Protein AF-A0AAV3YX71-F1 (afdb_monomer_lite)

Radius of gyration: 17.58 Å; chains: 1; bounding box: 36×35×53 Å

Organism: NCBI:txid259542

Sequence (106 aa):
MDQLAVEVIEKELETEQIEENMKQQERQEMGGDAPEEERFILPEVEEDDMETGTLMKVQFDSYLASLPNCVNRDMIDKAAIEFCMNFNTKSNRKKLAKSLFSVHRT

Secondary structure (DSSP, 8-state):
--HHHHHHHHHHHHHHHHHHHHHHHHHHHS-------------------HHHHHHHHHHHHHHHHHGGG--SHHHHHHHHHHIIIII--HHHHHHHHHHHHTSPP-

Foldseek 3Di:
DCPVVVVVVVVVVVVVVVVVVVVVVVVVVPDDDDDDDDDPPPPPPPPPDPVVVVVLVVVLVVLLVCVVVQPDDVSVVVSVVCCSNRPPDPVSVVVSVVSVVPDDDD

Structure (mmCIF, N/CA/C/O backbone):
data_AF-A0AAV3YX71-F1
#
_entry.id   AF-A0AAV3YX71-F1
#
loop_
_atom_site.group_PDB
_atom_site.id
_atom_site.type_symbol
_atom_site.label_atom_id
_atom_site.label_alt_id
_atom_site.label_comp_id
_atom_site.label_asym_id
_atom_site.label_entity_id
_atom_site.label_seq_id
_atom_site.pdbx_PDB_ins_code
_atom_site.Cartn_x
_atom_site.Cartn_y
_atom_site.Cartn_z
_atom_site.occupancy
_atom_site.B_iso_or_equiv
_atom_site.auth_seq_id
_atom_site.auth_comp_id
_atom_site.auth_asym_id
_atom_site.auth_atom_id
_atom_site.pdbx_PDB_model_num
ATOM 1 N N . MET A 1 1 ? -19.941 -17.698 -10.705 1.00 48.12 1 MET A N 1
ATOM 2 C CA . MET A 1 1 ? -19.605 -18.583 -9.572 1.00 48.12 1 MET A CA 1
ATOM 3 C C . MET A 1 1 ? -18.766 -17.870 -8.498 1.00 48.12 1 MET A C 1
ATOM 5 O O . MET A 1 1 ? -18.310 -18.549 -7.596 1.00 48.12 1 MET A O 1
ATOM 9 N N . ASP A 1 2 ? -18.641 -16.529 -8.509 1.00 57.25 2 ASP A N 1
ATOM 10 C CA . ASP A 1 2 ? -17.729 -15.796 -7.599 1.00 57.25 2 ASP A CA 1
ATOM 11 C C . ASP A 1 2 ? -18.391 -15.024 -6.442 1.00 57.25 2 ASP A C 1
ATOM 13 O O . ASP A 1 2 ? -17.687 -14.508 -5.584 1.00 57.25 2 ASP A O 1
ATOM 17 N N . GLN A 1 3 ? -19.724 -14.941 -6.361 1.00 51.97 3 GLN A N 1
ATOM 18 C CA . GLN A 1 3 ? -20.382 -14.222 -5.252 1.00 51.97 3 GLN A CA 1
ATOM 19 C C . GLN A 1 3 ? -20.264 -14.957 -3.910 1.00 51.97 3 GLN A C 1
ATOM 21 O O . GLN A 1 3 ? -20.041 -14.318 -2.888 1.00 51.97 3 GLN A O 1
ATOM 26 N N . LEU A 1 4 ? -20.301 -16.296 -3.919 1.00 51.81 4 LEU A N 1
ATOM 27 C CA . LEU A 1 4 ? -20.137 -17.083 -2.692 1.00 51.81 4 LEU A CA 1
ATOM 28 C C . LEU A 1 4 ? -18.733 -16.952 -2.085 1.00 51.81 4 LEU A C 1
ATOM 30 O O . LEU A 1 4 ? -18.595 -17.039 -0.873 1.00 51.81 4 LEU A O 1
ATOM 34 N N . ALA A 1 5 ? -17.694 -16.741 -2.898 1.00 61.59 5 ALA A N 1
ATOM 35 C CA . ALA A 1 5 ? -16.333 -16.602 -2.386 1.00 61.59 5 ALA A CA 1
ATOM 36 C C . ALA A 1 5 ? -16.141 -15.270 -1.642 1.00 61.59 5 ALA A C 1
ATOM 38 O O . ALA A 1 5 ? -15.444 -15.226 -0.634 1.00 61.59 5 ALA A O 1
ATOM 39 N N . VAL A 1 6 ? -16.793 -14.200 -2.106 1.00 59.78 6 VAL A N 1
ATOM 40 C CA . VAL A 1 6 ? -16.714 -12.873 -1.477 1.00 59.78 6 VAL A CA 1
ATOM 41 C C . VAL A 1 6 ? -17.467 -12.851 -0.147 1.00 59.78 6 VAL A C 1
ATOM 43 O O . VAL A 1 6 ? -16.915 -12.385 0.843 1.00 59.78 6 VAL A O 1
ATOM 46 N N . GLU A 1 7 ? -18.670 -13.427 -0.091 1.00 64.69 7 GLU A N 1
ATOM 47 C CA . GLU A 1 7 ? -19.464 -13.487 1.146 1.00 64.69 7 GLU A CA 1
ATOM 48 C C . GLU A 1 7 ? -18.810 -14.360 2.228 1.00 64.69 7 GLU A C 1
ATOM 50 O O . GLU A 1 7 ? -18.874 -14.030 3.411 1.00 64.69 7 GLU A O 1
ATOM 55 N N . VAL A 1 8 ? -18.146 -15.457 1.843 1.00 66.50 8 VAL A N 1
ATOM 56 C CA . VAL A 1 8 ? -17.390 -16.299 2.787 1.00 66.50 8 VAL A CA 1
ATOM 57 C C . VAL A 1 8 ? -16.211 -15.524 3.371 1.00 66.50 8 VAL A C 1
ATOM 59 O O . VAL A 1 8 ? -16.042 -15.518 4.586 1.00 66.50 8 VAL A O 1
ATOM 62 N N . ILE A 1 9 ? -15.460 -14.801 2.535 1.00 63.94 9 ILE A N 1
ATOM 63 C CA . ILE A 1 9 ? -14.322 -13.988 2.984 1.00 63.94 9 ILE A CA 1
ATOM 64 C C . ILE A 1 9 ? -14.783 -12.844 3.891 1.00 63.94 9 ILE A C 1
ATOM 66 O O . ILE A 1 9 ? -14.126 -12.559 4.887 1.00 63.94 9 ILE A O 1
ATOM 70 N N . GLU A 1 10 ? -15.899 -12.182 3.576 1.00 67.12 10 GLU A N 1
ATOM 71 C CA . GLU A 1 10 ? -16.455 -11.116 4.419 1.00 67.12 10 GLU A CA 1
ATOM 72 C C . GLU A 1 10 ? -16.860 -11.641 5.796 1.00 67.12 10 GLU A C 1
ATOM 74 O O . GLU A 1 10 ? -16.542 -11.018 6.811 1.00 67.12 10 GLU A O 1
ATOM 79 N N . LYS A 1 11 ? -17.489 -12.817 5.834 1.00 69.31 11 LYS A N 1
ATOM 80 C CA . LYS A 1 11 ? -17.943 -13.445 7.073 1.00 69.31 11 LYS A CA 1
ATOM 81 C C . LYS A 1 11 ? -16.784 -13.964 7.926 1.00 69.31 11 LYS A C 1
ATOM 83 O O . LYS A 1 11 ? -16.813 -13.789 9.140 1.00 69.31 11 LYS A O 1
ATOM 88 N N . GLU A 1 12 ? -15.750 -14.532 7.304 1.00 68.69 12 GLU A N 1
ATOM 89 C CA . GLU A 1 12 ? -14.502 -14.913 7.981 1.00 68.69 12 GLU A CA 1
ATOM 90 C C . GLU A 1 12 ? -13.795 -13.679 8.567 1.00 68.69 12 GLU A C 1
ATOM 92 O O . GLU A 1 12 ? -13.413 -13.679 9.740 1.00 68.69 12 GLU A O 1
ATOM 97 N N . LEU A 1 13 ? -13.728 -12.579 7.806 1.00 58.75 13 LEU A N 1
ATOM 98 C CA . LEU A 1 13 ? -13.167 -11.308 8.276 1.00 58.75 13 LEU A CA 1
ATOM 99 C C . LEU A 1 13 ? -13.913 -10.742 9.487 1.00 58.75 13 LEU A C 1
ATOM 101 O O . LEU A 1 13 ? -13.301 -10.102 10.343 1.00 58.75 13 LEU A O 1
ATOM 105 N N . GLU A 1 14 ? -15.234 -10.907 9.519 1.00 72.50 14 GLU A N 1
ATOM 106 C CA . GLU A 1 14 ? -16.087 -10.417 10.598 1.00 72.50 14 GLU A CA 1
ATOM 107 C C . GLU A 1 14 ? -15.902 -11.259 11.866 1.00 72.50 14 GLU A C 1
ATOM 109 O O . GLU A 1 14 ? -15.749 -10.703 12.955 1.00 72.50 14 GLU A O 1
ATOM 114 N N . THR A 1 15 ? -15.788 -12.585 11.732 1.00 66.12 15 THR A N 1
ATOM 115 C CA . THR A 1 15 ? -15.477 -13.474 12.861 1.00 66.12 15 THR A CA 1
ATOM 116 C C . THR A 1 15 ? -14.082 -13.228 13.437 1.00 66.12 15 THR A C 1
ATOM 118 O O . THR A 1 15 ? -13.944 -13.084 14.652 1.00 66.12 15 THR A O 1
ATOM 121 N N . GLU A 1 16 ? -13.063 -13.056 12.589 1.00 63.44 16 GLU A N 1
ATOM 122 C CA . GLU A 1 16 ? -11.702 -12.728 13.036 1.00 63.44 16 GLU A CA 1
ATOM 123 C C . GLU A 1 16 ? -11.634 -11.350 13.713 1.00 63.44 16 GLU A C 1
ATOM 125 O O . GLU A 1 16 ? -10.857 -11.129 14.643 1.00 63.44 16 GLU A O 1
ATOM 130 N N . GLN A 1 17 ? -12.463 -10.398 13.270 1.00 61.75 17 GLN A N 1
ATOM 131 C CA . GLN A 1 17 ? -12.542 -9.065 13.866 1.00 61.75 17 GLN A CA 1
ATOM 132 C C . GLN A 1 17 ? -13.126 -9.093 15.283 1.00 61.75 17 GLN A C 1
ATOM 134 O O . GLN A 1 17 ? -12.676 -8.317 16.130 1.00 61.75 17 GLN A O 1
ATOM 139 N N . ILE A 1 18 ? -14.100 -9.967 15.539 1.00 68.06 18 ILE A N 1
ATOM 140 C CA . ILE A 1 18 ? -14.710 -10.143 16.861 1.00 68.06 18 ILE A CA 1
ATOM 141 C C . ILE A 1 18 ? -13.711 -10.810 17.817 1.00 68.06 18 ILE A C 1
ATOM 143 O O . ILE A 1 18 ? -13.522 -10.323 18.933 1.00 68.06 18 ILE A O 1
ATOM 147 N N . GLU A 1 19 ? -13.013 -11.857 17.370 1.00 70.44 19 GLU A N 1
ATOM 148 C CA . GLU A 1 19 ? -12.000 -12.546 18.182 1.00 70.44 19 GLU A CA 1
ATOM 149 C C . GLU A 1 19 ? -10.808 -11.641 18.530 1.00 70.44 19 GLU A C 1
ATOM 151 O O . GLU A 1 19 ? -10.340 -11.639 19.671 1.00 70.44 19 GLU A O 1
ATOM 156 N N . GLU A 1 20 ? -10.328 -10.819 17.589 1.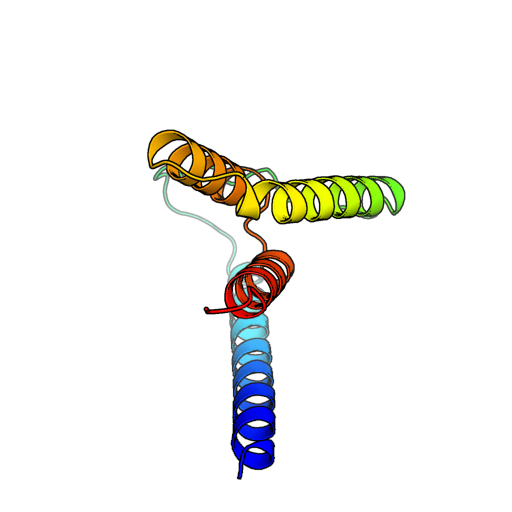00 63.78 20 GLU A N 1
ATOM 157 C CA . GLU A 1 20 ? -9.232 -9.883 17.870 1.00 63.78 20 GLU A CA 1
ATOM 158 C C . GLU A 1 20 ? -9.618 -8.800 18.878 1.00 63.78 20 GLU A C 1
ATOM 160 O O . GLU A 1 20 ? -8.793 -8.455 19.728 1.00 63.78 20 GLU A O 1
ATOM 165 N N . ASN A 1 21 ? -10.845 -8.278 18.803 1.00 67.25 21 ASN A N 1
ATOM 166 C CA . ASN A 1 21 ? -11.327 -7.262 19.739 1.00 67.25 21 ASN A CA 1
ATOM 167 C C . ASN A 1 21 ? -11.432 -7.836 21.158 1.00 67.25 21 ASN A C 1
ATOM 169 O O . ASN A 1 21 ? -10.996 -7.195 22.111 1.00 67.25 21 ASN A O 1
ATOM 173 N N . MET A 1 22 ? -11.916 -9.075 21.288 1.00 62.72 22 MET A N 1
ATOM 174 C CA . MET A 1 22 ? -11.991 -9.775 22.572 1.00 62.72 22 MET A CA 1
ATOM 175 C C . MET A 1 22 ? -10.589 -9.998 23.164 1.00 62.72 22 MET A C 1
ATOM 177 O O . MET A 1 22 ? -10.342 -9.701 24.329 1.00 62.72 22 MET A O 1
ATOM 181 N N . LYS A 1 23 ? -9.617 -10.387 22.329 1.00 68.19 23 LYS A N 1
ATOM 182 C CA . LYS A 1 23 ? -8.222 -10.606 22.744 1.00 68.19 23 LYS A CA 1
ATOM 183 C C . LYS A 1 23 ? -7.464 -9.310 23.066 1.00 68.19 23 LYS A C 1
ATOM 185 O O . LYS A 1 23 ? -6.469 -9.341 23.791 1.00 68.19 23 LYS A O 1
ATOM 190 N N . GLN A 1 24 ? -7.852 -8.185 22.464 1.00 62.66 24 GLN A N 1
ATOM 191 C CA . GLN A 1 24 ? -7.322 -6.856 22.791 1.00 62.66 24 GLN A CA 1
ATOM 192 C C . GLN A 1 24 ? -7.874 -6.361 24.127 1.00 62.66 24 GLN A C 1
ATOM 194 O O . GLN A 1 24 ? -7.098 -5.877 24.947 1.00 62.66 24 GLN A O 1
ATOM 199 N N . GLN A 1 25 ? -9.168 -6.570 24.368 1.00 59.69 25 GLN A N 1
ATOM 200 C CA . GLN A 1 25 ? -9.814 -6.239 25.633 1.00 59.69 25 GLN A CA 1
ATOM 201 C C . GLN A 1 25 ? -9.215 -7.047 26.797 1.00 59.69 25 GLN A C 1
ATOM 203 O O . GLN A 1 25 ? -8.846 -6.472 27.816 1.00 59.69 25 GLN A O 1
ATOM 208 N N . GLU A 1 26 ? -8.963 -8.345 26.601 1.00 54.25 26 GLU A N 1
ATOM 209 C CA . GLU A 1 26 ? -8.277 -9.190 27.594 1.00 54.25 26 GLU A CA 1
ATOM 210 C C . GLU A 1 26 ? -6.827 -8.749 27.875 1.00 54.25 26 GLU A C 1
ATOM 212 O O . GLU A 1 26 ? -6.354 -8.853 29.008 1.00 54.25 26 GLU A O 1
ATOM 217 N N . ARG A 1 27 ? -6.105 -8.224 26.870 1.00 56.91 27 ARG A N 1
ATOM 218 C CA . ARG A 1 27 ? -4.747 -7.674 27.063 1.00 56.91 27 ARG A CA 1
ATOM 219 C C . ARG A 1 27 ? -4.736 -6.328 27.781 1.00 56.91 27 ARG A C 1
ATOM 221 O O . ARG A 1 27 ? -3.741 -6.021 28.425 1.00 56.91 27 ARG A O 1
ATOM 228 N N . GLN A 1 28 ? -5.797 -5.533 27.661 1.00 51.94 28 GLN A N 1
ATOM 229 C CA . GLN A 1 28 ? -5.936 -4.276 28.401 1.00 51.94 28 GLN A CA 1
ATOM 230 C C . GLN A 1 28 ? -6.356 -4.504 29.858 1.00 51.94 28 GLN A C 1
ATOM 232 O O . GLN A 1 28 ? -5.955 -3.734 30.727 1.00 51.94 28 GLN A O 1
ATOM 237 N N . GLU A 1 29 ? -7.109 -5.568 30.151 1.00 51.53 29 GLU A N 1
ATOM 238 C CA . GLU A 1 29 ? -7.527 -5.899 31.522 1.00 51.53 29 GLU A CA 1
ATOM 239 C C . GLU A 1 29 ? -6.424 -6.590 32.349 1.00 51.53 29 GLU A C 1
ATOM 241 O O . GLU A 1 29 ? -6.397 -6.468 33.575 1.00 51.53 29 GLU A O 1
ATOM 246 N N . MET A 1 30 ? -5.468 -7.265 31.702 1.00 40.56 30 MET A N 1
ATOM 247 C CA . MET A 1 30 ? -4.317 -7.906 32.351 1.00 40.56 30 MET A CA 1
ATOM 248 C C . MET A 1 30 ? -3.099 -6.970 32.336 1.00 40.56 30 MET A C 1
ATOM 250 O O . MET A 1 30 ? -2.239 -7.064 31.463 1.00 40.56 30 MET A O 1
ATOM 254 N N . GLY A 1 31 ? -3.057 -6.047 33.303 1.00 44.12 31 GLY A N 1
ATOM 255 C CA . GLY A 1 31 ? -2.002 -5.042 33.485 1.00 44.12 31 GLY A CA 1
ATOM 256 C C . GLY A 1 31 ? -0.578 -5.575 33.274 1.00 44.12 31 GLY A C 1
ATOM 257 O O . GLY A 1 31 ? -0.200 -6.616 33.811 1.00 44.12 31 GLY A O 1
ATOM 258 N N . GLY A 1 32 ? 0.179 -4.842 32.455 1.00 48.16 32 GLY A N 1
ATOM 259 C CA . GLY A 1 32 ? 1.420 -5.291 31.838 1.00 48.16 32 GLY A CA 1
ATOM 260 C C . GLY A 1 32 ? 2.580 -5.583 32.784 1.00 48.16 32 GLY A C 1
ATOM 261 O O . GLY A 1 32 ? 2.810 -4.855 33.745 1.00 48.16 32 GLY A O 1
ATOM 262 N N . ASP A 1 33 ? 3.346 -6.613 32.424 1.00 41.53 33 ASP A N 1
ATOM 263 C CA . ASP A 1 33 ? 4.794 -6.691 32.621 1.00 41.53 33 ASP A CA 1
ATOM 264 C C . ASP A 1 33 ? 5.407 -7.800 31.728 1.00 41.53 33 ASP A C 1
ATOM 266 O O . ASP A 1 33 ? 4.772 -8.831 31.492 1.00 41.53 33 ASP A O 1
ATOM 270 N N . ALA A 1 34 ? 6.663 -7.576 31.315 1.00 37.78 34 ALA A N 1
ATOM 271 C CA . ALA A 1 34 ? 7.643 -8.465 30.658 1.00 37.78 34 ALA A CA 1
ATOM 272 C C . ALA A 1 34 ? 7.653 -8.626 29.110 1.00 37.78 34 ALA A C 1
ATOM 274 O O . ALA A 1 34 ? 6.609 -8.739 28.468 1.00 37.78 34 ALA A O 1
ATOM 275 N N . PRO A 1 35 ? 8.845 -8.853 28.508 1.00 41.66 35 PRO A N 1
ATOM 276 C CA . PRO A 1 35 ? 10.035 -7.994 28.522 1.00 41.66 35 PRO A CA 1
ATOM 277 C C . PRO A 1 35 ? 10.488 -7.590 27.096 1.00 41.66 35 PRO A C 1
ATOM 279 O O . PRO A 1 35 ? 10.022 -8.121 26.089 1.00 41.66 35 PRO A O 1
ATOM 282 N N . GLU A 1 36 ? 11.408 -6.625 27.047 1.00 46.00 36 GLU A N 1
ATOM 283 C CA . GLU A 1 36 ? 12.054 -6.014 25.878 1.00 46.00 36 GLU A CA 1
ATOM 284 C C . GLU A 1 36 ? 12.637 -7.022 24.868 1.00 46.00 36 GLU A C 1
ATOM 286 O O . GLU A 1 36 ? 13.723 -7.555 25.068 1.00 46.00 36 GLU A O 1
ATOM 291 N N . GLU A 1 37 ? 11.987 -7.189 23.718 1.00 42.12 37 GLU A N 1
ATOM 292 C CA . GLU A 1 37 ? 12.705 -7.325 22.447 1.00 42.12 37 GLU A CA 1
ATOM 293 C C . GLU A 1 37 ? 12.054 -6.390 21.431 1.00 42.12 37 GLU A C 1
ATOM 295 O O . GLU A 1 37 ? 10.834 -6.400 21.264 1.00 42.12 37 GLU A O 1
ATOM 300 N N . GLU A 1 38 ? 12.894 -5.541 20.835 1.00 43.34 38 GLU A N 1
ATOM 301 C CA . GLU A 1 38 ? 12.640 -4.424 19.918 1.00 43.34 38 GLU A CA 1
ATOM 302 C C . GLU A 1 38 ? 11.395 -4.560 19.024 1.00 43.34 38 GLU A C 1
ATOM 304 O O . GLU A 1 38 ? 11.460 -4.714 17.803 1.00 43.34 38 GLU A O 1
ATOM 309 N N . ARG A 1 39 ? 10.213 -4.369 19.602 1.00 41.44 39 ARG A N 1
ATOM 310 C CA . ARG A 1 39 ? 9.139 -3.741 18.855 1.00 41.44 39 ARG A CA 1
ATOM 311 C C . ARG A 1 39 ? 9.504 -2.266 18.815 1.00 41.44 39 ARG A C 1
ATOM 313 O O . ARG A 1 39 ? 9.417 -1.579 19.828 1.00 41.44 39 ARG A O 1
ATOM 320 N N . PHE A 1 40 ? 9.886 -1.773 17.641 1.00 39.53 40 PHE A N 1
ATOM 321 C CA . PHE A 1 40 ? 9.653 -0.373 17.293 1.00 39.53 40 PHE A CA 1
ATOM 322 C C . PHE A 1 40 ? 8.128 -0.167 17.315 1.00 39.53 40 PHE A C 1
ATOM 324 O O . PHE A 1 40 ? 7.445 -0.228 16.295 1.00 39.53 40 PHE A O 1
ATOM 331 N N . ILE A 1 41 ? 7.567 -0.053 18.519 1.00 40.72 41 ILE A N 1
ATOM 332 C CA . ILE A 1 41 ? 6.206 0.402 18.740 1.00 40.72 41 ILE A CA 1
ATOM 333 C C . ILE A 1 41 ? 6.316 1.901 18.510 1.00 40.72 41 ILE A C 1
ATOM 335 O O . ILE A 1 41 ? 6.785 2.634 19.380 1.00 40.72 41 ILE A O 1
ATOM 339 N N . LEU A 1 42 ? 5.978 2.351 17.300 1.00 52.84 42 LEU A N 1
ATOM 340 C CA . LEU A 1 42 ? 5.596 3.746 17.127 1.00 52.84 42 LEU A CA 1
ATOM 341 C C . LEU A 1 42 ? 4.579 4.055 18.231 1.00 52.84 42 LEU A C 1
ATOM 343 O O . LEU A 1 42 ? 3.641 3.263 18.373 1.00 52.84 42 LEU A O 1
ATOM 347 N N . PRO A 1 43 ? 4.776 5.121 19.028 1.00 39.91 43 PRO A N 1
ATOM 348 C CA . PRO A 1 43 ? 3.860 5.451 20.106 1.00 39.91 43 PRO A CA 1
ATOM 349 C C . PRO A 1 43 ? 2.440 5.437 19.553 1.00 39.91 43 PRO A C 1
ATOM 351 O O . PRO A 1 43 ? 2.174 6.033 18.508 1.00 39.91 43 PRO A O 1
ATOM 354 N N . GLU A 1 44 ? 1.573 4.682 20.225 1.00 45.00 44 GLU A N 1
ATOM 355 C CA . GLU A 1 44 ? 0.141 4.645 19.971 1.00 45.00 44 GLU A CA 1
ATOM 356 C C . GLU A 1 44 ? -0.368 6.050 20.298 1.00 45.00 44 GLU A C 1
ATOM 358 O O . GLU A 1 44 ? -0.687 6.380 21.436 1.00 45.00 44 GLU A O 1
ATOM 363 N N . VAL A 1 45 ? -0.276 6.941 19.312 1.00 45.53 45 VAL A N 1
ATOM 364 C CA . VAL A 1 45 ? -0.894 8.254 19.370 1.00 45.53 45 VAL A CA 1
ATOM 365 C C . VAL A 1 45 ? -2.388 7.980 19.413 1.00 45.53 45 VAL A C 1
ATOM 367 O O . VAL A 1 45 ? -2.984 7.522 18.439 1.00 45.53 45 VAL A O 1
ATOM 370 N N . GLU A 1 46 ? -2.969 8.187 20.591 1.00 45.97 46 GLU A N 1
ATOM 371 C CA . GLU A 1 46 ? -4.402 8.374 20.776 1.00 45.97 46 GLU A CA 1
ATOM 372 C C . GLU A 1 46 ? -4.807 9.591 19.925 1.00 45.97 46 GLU A C 1
ATOM 374 O O . GLU A 1 46 ? -4.773 10.735 20.374 1.00 45.97 46 GLU A O 1
ATOM 379 N N . GLU A 1 47 ? -5.069 9.373 18.634 1.00 46.66 47 GLU A N 1
ATOM 380 C CA . GLU A 1 47 ? -5.400 10.449 17.701 1.00 46.66 47 GLU A CA 1
ATOM 381 C C . GLU A 1 47 ? -6.889 10.774 17.757 1.00 46.66 47 GLU A C 1
ATOM 383 O O . GLU A 1 47 ? -7.686 10.295 16.952 1.00 46.66 47 GLU A O 1
ATOM 388 N N . ASP A 1 48 ? -7.234 11.663 18.684 1.00 42.38 48 ASP A N 1
ATOM 389 C CA . ASP A 1 48 ? -8.466 12.458 18.652 1.00 42.38 48 ASP A CA 1
ATOM 390 C C . ASP A 1 48 ? -8.300 13.761 17.823 1.00 42.38 48 ASP A C 1
ATOM 392 O O . ASP A 1 48 ? -9.117 14.676 17.917 1.00 42.38 48 ASP A O 1
ATOM 396 N N . ASP A 1 49 ? -7.276 13.854 16.957 1.00 48.28 49 ASP A N 1
ATOM 397 C CA . ASP A 1 49 ? -7.072 14.975 16.024 1.00 48.28 49 ASP A CA 1
ATOM 398 C C . ASP A 1 49 ? -7.420 14.578 14.576 1.00 48.28 49 ASP A C 1
ATOM 400 O O . ASP A 1 49 ? -6.645 13.957 13.843 1.00 48.28 49 ASP A O 1
ATOM 404 N N . MET A 1 50 ? -8.609 14.994 14.127 1.00 58.44 50 MET A N 1
ATOM 405 C CA . MET A 1 50 ? -9.155 14.757 12.777 1.00 58.44 50 MET A CA 1
ATOM 406 C C . MET A 1 50 ?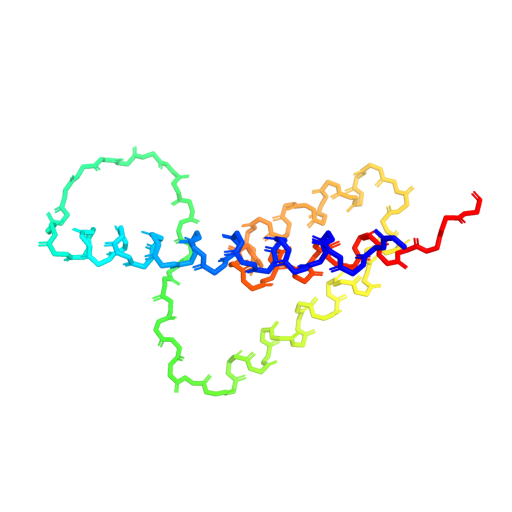 -8.218 15.220 11.635 1.00 58.44 50 MET A C 1
ATOM 408 O O . MET A 1 50 ? -8.255 14.682 10.521 1.00 58.44 50 MET A O 1
ATOM 412 N N . GLU A 1 51 ? -7.367 16.215 11.899 1.00 61.75 51 GLU A N 1
ATOM 413 C CA . GLU A 1 51 ? -6.404 16.762 10.937 1.00 61.75 51 GLU A CA 1
ATOM 414 C C . GLU A 1 51 ? -5.215 15.811 10.703 1.00 61.75 51 GLU A C 1
ATOM 416 O O . GLU A 1 51 ? -4.823 15.579 9.553 1.00 61.75 51 GLU A O 1
ATOM 421 N N . THR A 1 52 ? -4.720 15.155 11.757 1.00 66.69 52 THR A N 1
ATOM 422 C CA . THR A 1 52 ? -3.607 14.191 11.690 1.00 66.69 52 THR A CA 1
ATOM 423 C C . THR A 1 52 ? -4.009 12.919 10.941 1.00 66.69 52 THR A C 1
ATOM 425 O O . THR A 1 52 ? -3.299 12.476 10.030 1.00 66.69 52 THR A O 1
ATOM 428 N N . GLY A 1 53 ? -5.221 12.414 11.195 1.00 73.19 53 GLY A N 1
ATOM 429 C CA . GLY A 1 53 ? -5.774 11.277 10.453 1.00 73.19 53 GLY A CA 1
ATOM 430 C C . GLY A 1 53 ? -5.945 11.559 8.952 1.00 73.19 53 GLY A C 1
ATOM 431 O O . GLY A 1 53 ? -5.754 10.671 8.112 1.00 73.19 53 GLY A O 1
ATOM 432 N N . THR A 1 54 ? -6.244 12.812 8.584 1.00 82.62 54 THR A N 1
ATOM 433 C CA . THR A 1 54 ? -6.347 13.232 7.177 1.00 82.62 54 THR A CA 1
ATOM 434 C C . THR A 1 54 ? -4.976 13.256 6.500 1.00 82.62 54 THR A C 1
ATOM 436 O O . THR A 1 54 ? -4.837 12.742 5.385 1.00 82.62 54 THR A O 1
ATOM 439 N N . LEU A 1 55 ? -3.949 13.787 7.171 1.00 86.38 55 LEU A N 1
ATOM 440 C CA . LEU A 1 55 ? -2.581 13.812 6.649 1.00 86.38 55 LEU A CA 1
ATOM 441 C C . LEU A 1 55 ? -2.035 12.396 6.419 1.00 86.38 55 LEU A C 1
ATOM 443 O O . LEU A 1 55 ? -1.523 12.108 5.334 1.00 86.38 55 LEU A O 1
ATOM 447 N N . MET A 1 56 ? -2.213 11.492 7.385 1.00 86.00 56 MET A N 1
ATOM 448 C CA . MET A 1 56 ? -1.787 10.095 7.250 1.00 86.00 56 MET A CA 1
ATOM 449 C C . MET A 1 56 ? -2.465 9.384 6.081 1.00 86.00 56 MET A C 1
ATOM 451 O O . MET A 1 56 ? -1.821 8.630 5.347 1.00 86.00 56 MET A O 1
ATOM 455 N N . LYS A 1 57 ? -3.757 9.646 5.858 1.00 88.88 57 LYS A N 1
ATOM 456 C CA . LYS A 1 57 ? -4.470 9.101 4.700 1.00 88.88 57 LYS A CA 1
ATOM 457 C C . LYS A 1 57 ? -3.840 9.573 3.386 1.00 88.88 57 LYS A C 1
ATOM 459 O O . LYS A 1 57 ? -3.622 8.750 2.502 1.00 88.88 57 LYS A O 1
ATOM 464 N N . VAL A 1 58 ? -3.534 10.866 3.256 1.00 93.31 58 VAL A N 1
ATOM 465 C CA . VAL A 1 58 ? -2.915 11.430 2.040 1.00 93.31 58 VAL A CA 1
ATOM 466 C C . VAL A 1 58 ? -1.516 10.856 1.804 1.00 93.31 58 VAL A C 1
ATOM 468 O O . VAL A 1 58 ? -1.173 10.511 0.670 1.00 93.31 58 VAL A O 1
ATOM 471 N N . GLN A 1 59 ? -0.718 10.716 2.864 1.00 94.00 59 GLN A N 1
ATOM 472 C CA . GLN A 1 59 ? 0.610 10.105 2.789 1.00 94.00 59 GLN A CA 1
ATOM 473 C C . GLN A 1 59 ? 0.529 8.649 2.328 1.00 94.00 59 GLN A C 1
ATOM 475 O O . GLN A 1 59 ? 1.246 8.254 1.409 1.00 94.00 59 GLN A O 1
ATOM 480 N N . PHE A 1 60 ? -0.390 7.869 2.898 1.00 95.44 60 PHE A N 1
ATOM 481 C CA . PHE A 1 60 ? -0.562 6.473 2.513 1.00 95.44 60 PHE A CA 1
ATOM 482 C C . PHE A 1 60 ? -1.102 6.312 1.083 1.00 95.44 60 PHE A C 1
ATOM 484 O O . PHE A 1 60 ? -0.632 5.453 0.338 1.00 95.44 60 PHE A O 1
ATOM 491 N N . ASP A 1 61 ? -2.041 7.162 0.658 1.00 94.94 61 ASP A N 1
ATOM 492 C CA . ASP A 1 61 ? -2.540 7.162 -0.722 1.00 94.94 61 ASP A CA 1
ATOM 493 C C . ASP A 1 61 ? -1.400 7.492 -1.717 1.00 94.94 61 ASP A C 1
ATOM 495 O O . ASP A 1 61 ? -1.294 6.867 -2.776 1.00 94.94 61 ASP A O 1
ATOM 499 N N . SER A 1 62 ? -0.491 8.404 -1.348 1.00 96.12 62 SER A N 1
ATOM 500 C CA . SER A 1 62 ? 0.708 8.733 -2.138 1.00 96.12 62 SER A CA 1
ATOM 501 C C . SER A 1 62 ? 1.709 7.575 -2.190 1.00 96.12 62 SER A C 1
ATOM 503 O O . SER A 1 62 ? 2.243 7.270 -3.258 1.00 96.12 62 SER A O 1
ATOM 505 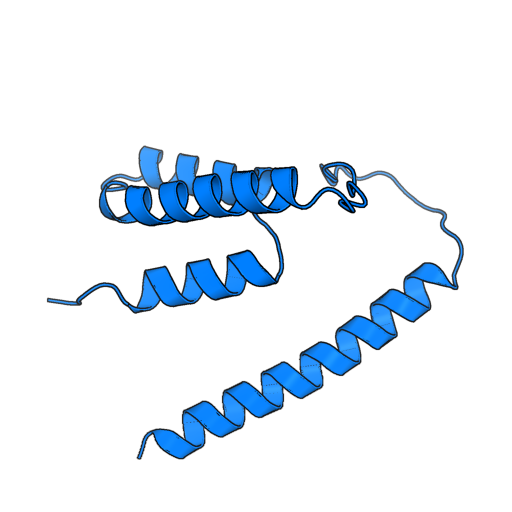N N . TYR A 1 63 ? 1.923 6.887 -1.063 1.00 97.44 63 TYR A N 1
ATOM 506 C CA . TYR A 1 63 ? 2.734 5.670 -0.994 1.00 97.44 63 TYR A CA 1
ATOM 507 C C . TYR A 1 63 ? 2.204 4.598 -1.959 1.00 97.44 63 TYR A C 1
ATOM 509 O O . TYR A 1 63 ? 2.962 4.090 -2.788 1.00 97.44 63 TYR A O 1
ATOM 517 N N . LEU A 1 64 ? 0.894 4.317 -1.943 1.00 96.31 64 LEU A N 1
ATOM 518 C CA . LEU A 1 64 ? 0.276 3.338 -2.846 1.00 96.31 64 LEU A CA 1
ATOM 519 C C . LEU A 1 64 ? 0.441 3.717 -4.325 1.00 96.31 64 LEU A C 1
ATOM 521 O O . LEU A 1 64 ? 0.720 2.848 -5.150 1.00 96.31 64 LEU A O 1
ATOM 525 N N . ALA A 1 65 ? 0.310 5.003 -4.660 1.00 95.50 65 ALA A N 1
ATOM 526 C CA . ALA A 1 65 ? 0.517 5.500 -6.019 1.00 95.50 65 ALA A CA 1
ATOM 527 C C . ALA A 1 65 ? 1.977 5.374 -6.498 1.00 95.50 65 ALA A C 1
ATOM 529 O O . ALA A 1 65 ? 2.223 5.343 -7.704 1.00 95.50 65 ALA A O 1
ATOM 530 N N . SER A 1 66 ? 2.945 5.284 -5.579 1.00 95.88 66 SER A N 1
ATOM 531 C CA . SER A 1 66 ? 4.360 5.098 -5.916 1.00 95.88 66 SER A CA 1
ATOM 532 C C . SER A 1 66 ? 4.722 3.646 -6.259 1.00 95.88 66 SER A C 1
ATOM 534 O O . SER A 1 66 ? 5.652 3.429 -7.035 1.00 95.88 66 SER A O 1
ATOM 536 N N . LEU A 1 67 ? 3.961 2.660 -5.759 1.00 95.56 67 LEU A N 1
ATOM 537 C CA . LEU A 1 67 ? 4.266 1.228 -5.892 1.00 95.56 67 LEU A CA 1
ATOM 538 C C . LEU A 1 67 ? 4.450 0.729 -7.337 1.00 95.56 67 LEU A C 1
ATOM 540 O O . LEU A 1 67 ? 5.374 -0.054 -7.560 1.00 95.56 67 LEU A O 1
ATOM 544 N N . PRO A 1 68 ? 3.671 1.173 -8.347 1.00 94.56 68 PRO A N 1
ATOM 545 C CA . PRO A 1 68 ? 3.907 0.775 -9.738 1.00 94.56 68 PRO A CA 1
ATOM 546 C C . PRO A 1 68 ? 5.285 1.187 -10.275 1.00 94.56 68 PRO A C 1
ATOM 548 O O . PRO A 1 68 ? 5.777 0.589 -11.228 1.00 94.56 68 PRO A O 1
ATOM 551 N N . ASN A 1 69 ? 5.917 2.193 -9.662 1.00 94.88 69 ASN A N 1
ATOM 552 C CA . ASN A 1 69 ? 7.245 2.670 -10.040 1.00 94.88 69 ASN A CA 1
ATOM 553 C C . ASN A 1 69 ? 8.377 1.913 -9.322 1.00 94.88 69 ASN A C 1
ATOM 555 O O . ASN A 1 69 ? 9.545 2.135 -9.641 1.00 94.88 69 ASN A O 1
ATOM 559 N N . CYS A 1 70 ? 8.072 1.003 -8.388 1.00 96.50 70 CYS A N 1
ATOM 560 C CA . CYS A 1 70 ? 9.054 0.135 -7.731 1.00 96.50 70 CYS A CA 1
ATOM 561 C C . CYS A 1 70 ? 9.491 -1.007 -8.666 1.00 96.50 70 CYS A C 1
ATOM 563 O O . CYS A 1 70 ? 9.179 -2.175 -8.453 1.00 96.50 70 CYS A O 1
ATOM 565 N N . VAL A 1 71 ? 10.223 -0.657 -9.724 1.00 96.06 71 VAL A N 1
ATOM 566 C CA . VAL A 1 71 ? 10.574 -1.560 -10.837 1.00 96.06 71 VAL A CA 1
ATOM 567 C C . VAL A 1 71 ? 11.861 -2.365 -10.617 1.00 96.06 71 VA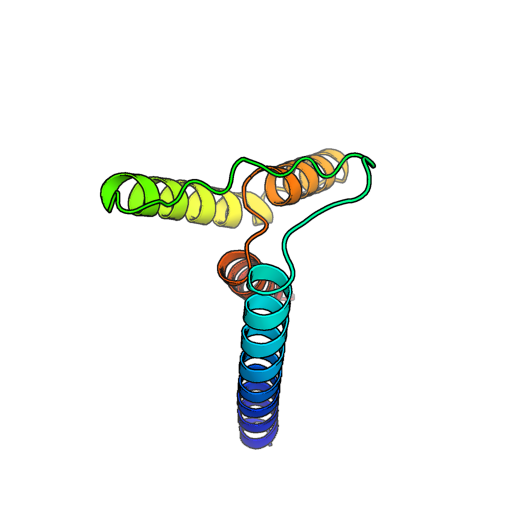L A C 1
ATOM 569 O O . VAL A 1 71 ? 12.295 -3.099 -11.502 1.00 96.06 71 VAL A O 1
ATOM 572 N N . ASN A 1 72 ? 12.506 -2.221 -9.458 1.00 97.31 72 ASN A N 1
ATOM 573 C CA . ASN A 1 72 ? 13.701 -2.978 -9.095 1.00 97.31 72 ASN A CA 1
ATOM 574 C C . ASN A 1 72 ? 13.683 -3.377 -7.613 1.00 97.31 72 ASN A C 1
ATOM 576 O O . ASN A 1 72 ? 12.884 -2.869 -6.823 1.00 97.31 72 ASN A O 1
ATOM 580 N N . ARG A 1 73 ? 14.589 -4.295 -7.253 1.00 98.06 73 ARG A N 1
ATOM 581 C CA . ARG A 1 73 ? 14.695 -4.852 -5.900 1.00 98.06 73 ARG A CA 1
ATOM 582 C C . ARG A 1 73 ? 14.903 -3.771 -4.840 1.00 98.06 73 ARG A C 1
ATOM 584 O O . ARG A 1 73 ? 14.178 -3.740 -3.857 1.00 98.06 73 ARG A O 1
ATOM 591 N N . ASP A 1 74 ? 15.842 -2.861 -5.063 1.00 97.50 74 ASP A N 1
ATOM 592 C CA . ASP A 1 74 ? 16.167 -1.838 -4.069 1.00 97.50 74 ASP A CA 1
ATOM 593 C C . ASP A 1 74 ? 14.975 -0.908 -3.795 1.00 97.50 74 ASP A C 1
ATOM 595 O O . ASP A 1 74 ? 14.779 -0.454 -2.670 1.00 97.50 74 ASP A O 1
ATOM 599 N N . MET A 1 75 ? 14.162 -0.616 -4.815 1.00 97.38 75 MET A N 1
ATOM 600 C CA . MET A 1 75 ? 12.972 0.222 -4.676 1.00 97.38 75 MET A CA 1
ATOM 601 C C . MET A 1 75 ? 11.851 -0.489 -3.923 1.00 97.38 75 MET A C 1
ATOM 603 O O . MET A 1 75 ? 11.217 0.140 -3.076 1.00 97.38 75 MET A O 1
ATOM 607 N N . ILE A 1 76 ? 11.601 -1.773 -4.203 1.00 97.94 76 ILE A N 1
ATOM 608 C CA . ILE A 1 76 ? 10.564 -2.514 -3.477 1.00 97.94 76 ILE A CA 1
ATOM 609 C C . ILE A 1 76 ? 10.993 -2.817 -2.036 1.00 97.94 76 ILE A C 1
ATOM 611 O O . ILE A 1 76 ? 10.172 -2.694 -1.132 1.00 97.94 76 ILE A O 1
ATOM 615 N N . ASP A 1 77 ? 12.278 -3.095 -1.796 1.00 98.06 77 ASP A N 1
ATOM 616 C CA . ASP A 1 77 ? 12.821 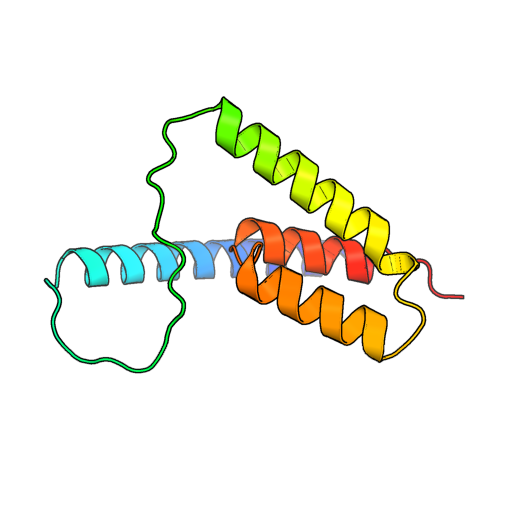-3.315 -0.450 1.00 98.06 77 ASP A CA 1
ATOM 617 C C . ASP A 1 77 ? 12.689 -2.033 0.400 1.00 98.06 77 ASP A C 1
ATOM 619 O O . ASP A 1 77 ? 12.231 -2.086 1.543 1.00 98.06 77 ASP A O 1
ATOM 623 N N . LYS A 1 78 ? 12.986 -0.854 -0.170 1.00 97.19 78 LYS A N 1
ATOM 624 C CA . LYS A 1 78 ? 12.760 0.442 0.502 1.00 97.19 78 LYS A CA 1
ATOM 625 C C . LYS A 1 78 ? 11.282 0.698 0.802 1.00 97.19 78 LYS A C 1
ATOM 627 O O . LYS A 1 78 ? 10.958 1.084 1.922 1.00 97.19 78 LYS A O 1
ATOM 632 N N . ALA A 1 79 ? 10.396 0.452 -0.164 1.00 96.88 79 ALA A N 1
ATOM 633 C CA . ALA A 1 79 ? 8.956 0.625 0.026 1.00 96.88 79 ALA A CA 1
ATOM 634 C C . ALA A 1 79 ? 8.388 -0.342 1.082 1.00 96.88 79 ALA A C 1
ATOM 636 O O . ALA A 1 79 ? 7.454 0.012 1.804 1.00 96.88 79 ALA A O 1
ATOM 637 N N . ALA A 1 80 ? 8.943 -1.551 1.198 1.00 97.56 80 ALA A N 1
ATOM 638 C CA . ALA A 1 80 ? 8.564 -2.511 2.229 1.00 97.56 80 ALA A CA 1
ATOM 639 C C . ALA A 1 80 ? 8.968 -2.027 3.629 1.00 97.56 80 ALA A C 1
ATOM 641 O O . ALA A 1 80 ? 8.158 -2.088 4.554 1.00 97.56 80 ALA A O 1
ATOM 642 N N . ILE A 1 81 ? 10.188 -1.497 3.779 1.00 96.94 81 ILE A N 1
ATOM 643 C CA . ILE A 1 81 ? 10.649 -0.898 5.040 1.00 96.94 81 ILE A CA 1
ATOM 644 C C . ILE A 1 81 ? 9.747 0.278 5.427 1.00 96.94 81 ILE A C 1
ATOM 646 O O . ILE A 1 81 ? 9.268 0.325 6.557 1.00 96.94 81 ILE A O 1
ATOM 650 N N . GLU A 1 82 ? 9.460 1.187 4.493 1.00 95.44 82 GLU A N 1
ATOM 651 C CA . GLU A 1 82 ? 8.592 2.346 4.737 1.00 95.44 82 GLU A CA 1
ATOM 652 C C . GLU A 1 82 ? 7.186 1.931 5.196 1.00 95.44 82 GLU A C 1
ATOM 654 O O . GLU A 1 82 ? 6.660 2.488 6.158 1.00 95.44 82 GLU A O 1
ATOM 659 N N . PHE A 1 83 ? 6.597 0.899 4.582 1.00 96.88 83 PHE A N 1
ATOM 660 C CA . PHE A 1 83 ? 5.305 0.376 5.029 1.00 96.88 83 PHE A CA 1
ATOM 661 C C . PHE A 1 83 ? 5.362 -0.179 6.449 1.00 96.88 83 PHE A C 1
ATOM 663 O O . PHE A 1 83 ? 4.504 0.147 7.271 1.00 96.88 83 PHE A O 1
ATOM 670 N N . CYS A 1 84 ? 6.362 -1.013 6.742 1.00 94.94 84 CYS A N 1
ATOM 671 C CA . CYS A 1 84 ? 6.525 -1.625 8.056 1.00 94.94 84 CYS A CA 1
ATOM 672 C C . CYS A 1 84 ? 6.718 -0.582 9.157 1.00 94.94 84 CYS A C 1
ATOM 674 O O . CYS A 1 84 ? 6.166 -0.756 10.242 1.00 94.94 84 CYS A O 1
ATOM 676 N N . MET A 1 85 ? 7.471 0.480 8.864 1.00 92.00 85 MET A N 1
ATOM 677 C CA . MET A 1 85 ? 7.799 1.518 9.834 1.00 92.00 85 MET A CA 1
ATOM 678 C C . MET A 1 85 ? 6.678 2.535 10.004 1.00 92.00 85 MET A C 1
ATOM 680 O O . MET A 1 85 ? 6.456 2.947 11.129 1.00 92.00 85 MET A O 1
ATOM 684 N N . ASN A 1 86 ? 5.960 2.919 8.942 1.00 91.31 86 ASN A N 1
ATOM 685 C CA . ASN A 1 86 ? 5.093 4.105 8.988 1.00 91.31 86 ASN A CA 1
ATOM 686 C C . ASN A 1 86 ? 3.612 3.809 8.709 1.00 91.31 86 ASN A C 1
ATOM 688 O O . ASN A 1 86 ? 2.751 4.614 9.056 1.00 91.31 86 ASN A O 1
ATOM 692 N N . PHE A 1 87 ? 3.285 2.681 8.070 1.00 94.12 87 PHE A N 1
ATOM 693 C CA . PHE A 1 87 ? 1.936 2.434 7.546 1.00 94.12 87 PHE A CA 1
ATOM 694 C C . PHE A 1 87 ? 1.325 1.092 7.959 1.00 94.12 87 PHE A C 1
ATOM 696 O O . PHE A 1 87 ? 0.228 0.767 7.498 1.00 94.12 87 PHE A O 1
ATOM 703 N N . ASN A 1 88 ? 1.973 0.318 8.835 1.00 94.56 88 ASN A N 1
ATOM 704 C CA . ASN A 1 88 ? 1.553 -1.036 9.206 1.00 94.56 88 ASN A CA 1
ATOM 705 C C . ASN A 1 88 ? 0.356 -1.070 10.178 1.00 94.56 88 ASN A C 1
ATOM 707 O O . ASN A 1 88 ? 0.443 -1.547 11.309 1.00 94.56 88 ASN A O 1
ATOM 711 N N . THR A 1 89 ? -0.806 -0.621 9.710 1.00 93.62 89 THR A N 1
ATOM 712 C CA . THR A 1 89 ? -2.077 -0.703 10.440 1.00 93.62 89 THR A CA 1
ATOM 713 C C . THR A 1 89 ? -3.012 -1.730 9.806 1.00 93.62 89 THR A C 1
ATOM 715 O O . THR A 1 89 ? -2.889 -2.080 8.628 1.00 93.62 89 THR A O 1
ATOM 718 N N . LYS A 1 90 ? -4.005 -2.207 10.567 1.00 88.31 90 LYS A N 1
ATOM 719 C CA . LYS A 1 90 ? -5.004 -3.172 10.073 1.00 88.31 90 LYS A CA 1
ATOM 720 C C . LYS A 1 90 ? -5.723 -2.673 8.813 1.00 88.31 90 LYS A C 1
ATOM 722 O O . LYS A 1 90 ? -5.894 -3.427 7.856 1.00 88.31 90 LYS A O 1
ATOM 727 N N . SER A 1 91 ? -6.110 -1.398 8.801 1.00 90.88 91 SER A N 1
ATOM 728 C CA . SER A 1 91 ? -6.789 -0.765 7.663 1.00 90.88 91 SER A CA 1
ATOM 729 C C . SER A 1 91 ? -5.873 -0.665 6.439 1.00 90.88 91 SER A C 1
ATOM 731 O O . SER A 1 91 ? -6.257 -1.045 5.330 1.00 90.88 91 SER A O 1
ATOM 733 N N . ASN A 1 92 ? -4.626 -0.238 6.644 1.00 94.56 92 ASN A N 1
ATOM 734 C CA . ASN A 1 92 ? -3.671 -0.045 5.557 1.00 94.56 92 ASN A CA 1
ATOM 735 C C . ASN A 1 92 ? -3.193 -1.368 4.953 1.00 94.56 92 ASN A C 1
ATOM 737 O O . ASN A 1 92 ? -3.049 -1.435 3.737 1.00 94.56 92 ASN A O 1
ATOM 741 N N . ARG A 1 93 ? -3.057 -2.450 5.735 1.00 97.06 93 ARG A N 1
ATOM 742 C CA . ARG A 1 93 ? -2.790 -3.798 5.190 1.00 97.06 93 ARG A CA 1
ATOM 743 C C . ARG A 1 93 ? -3.880 -4.246 4.213 1.00 97.06 93 ARG A C 1
ATOM 745 O O . ARG A 1 93 ? -3.566 -4.723 3.125 1.00 97.06 93 ARG A O 1
ATOM 752 N N . LYS A 1 94 ? -5.160 -4.035 4.558 1.00 94.50 94 LYS A N 1
ATOM 753 C CA . LYS A 1 94 ? -6.295 -4.355 3.669 1.00 94.50 94 LYS A CA 1
ATOM 754 C C . LYS A 1 94 ? -6.249 -3.529 2.380 1.00 94.50 94 LYS A C 1
ATOM 756 O O . LYS A 1 94 ? -6.469 -4.070 1.298 1.00 94.50 94 LYS A O 1
ATOM 761 N N . LYS A 1 95 ? -5.958 -2.229 2.482 1.00 95.94 95 LYS A N 1
ATOM 762 C CA . LYS A 1 95 ? -5.820 -1.341 1.316 1.00 95.94 95 LYS A CA 1
ATOM 763 C C . LYS A 1 95 ? -4.620 -1.714 0.442 1.00 95.94 95 LYS A C 1
ATOM 765 O O . LYS A 1 95 ? -4.782 -1.800 -0.768 1.00 95.94 95 LYS A O 1
ATOM 770 N N . LEU A 1 96 ? -3.464 -1.997 1.045 1.00 96.69 96 LEU A N 1
ATOM 771 C CA . LEU A 1 96 ? -2.261 -2.449 0.346 1.00 96.69 96 LEU A CA 1
ATOM 772 C C . LEU A 1 96 ? -2.549 -3.716 -0.461 1.00 96.69 96 LEU A C 1
ATOM 774 O O . LEU A 1 96 ? -2.293 -3.739 -1.660 1.00 96.69 96 LEU A O 1
ATOM 778 N N . ALA A 1 97 ? -3.144 -4.734 0.167 1.00 96.38 97 ALA A N 1
ATOM 779 C CA . ALA A 1 97 ? -3.510 -5.966 -0.522 1.00 96.38 97 ALA A CA 1
ATOM 780 C C . ALA A 1 97 ? -4.418 -5.679 -1.730 1.00 96.38 97 ALA A C 1
ATOM 782 O O . ALA A 1 97 ? -4.099 -6.086 -2.845 1.00 96.38 97 ALA A O 1
ATOM 783 N N . LYS A 1 98 ? -5.497 -4.906 -1.544 1.00 94.50 98 LYS A N 1
ATOM 784 C CA . LYS A 1 98 ? -6.401 -4.526 -2.644 1.00 94.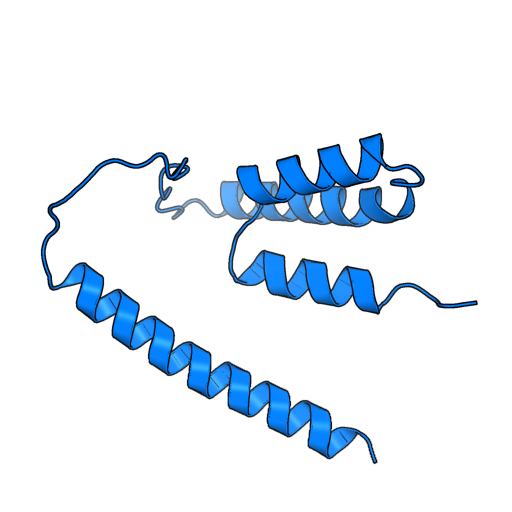50 98 LYS A CA 1
ATOM 785 C C . LYS A 1 98 ? -5.667 -3.832 -3.797 1.00 94.50 98 LYS A C 1
ATOM 787 O O . LYS A 1 98 ? -5.908 -4.190 -4.945 1.00 94.50 98 LYS A O 1
ATOM 792 N N . SER A 1 99 ? -4.766 -2.894 -3.502 1.00 94.06 99 SER A N 1
ATOM 793 C CA . SER A 1 99 ? -3.974 -2.189 -4.520 1.00 94.06 99 SER A CA 1
ATOM 794 C C . SER A 1 99 ? -3.010 -3.105 -5.275 1.00 94.06 99 SER A C 1
ATOM 796 O O . SER A 1 99 ? -2.829 -2.937 -6.474 1.00 94.06 99 SER A O 1
ATOM 798 N N . LEU A 1 100 ? -2.402 -4.091 -4.607 1.00 93.94 100 LEU A N 1
ATOM 799 C CA . LEU A 1 100 ? -1.506 -5.050 -5.263 1.00 93.94 100 LEU A CA 1
ATOM 800 C C . LEU A 1 100 ? -2.268 -6.024 -6.174 1.00 93.94 100 LEU A C 1
ATOM 802 O O . LEU A 1 100 ? -1.775 -6.392 -7.239 1.00 93.94 100 LEU A O 1
ATOM 806 N N . PHE A 1 101 ? -3.479 -6.433 -5.784 1.00 92.25 101 PHE A N 1
ATOM 807 C CA . PHE A 1 101 ? -4.310 -7.339 -6.585 1.00 92.25 101 PHE A CA 1
ATOM 808 C C . PHE A 1 101 ? -5.072 -6.645 -7.723 1.00 92.25 101 PHE A C 1
ATOM 810 O O . PHE A 1 101 ? -5.473 -7.329 -8.662 1.00 92.25 101 PHE A O 1
ATOM 817 N N . SER A 1 102 ? -5.259 -5.322 -7.674 1.00 91.38 102 SER A N 1
ATOM 818 C CA . SER A 1 102 ? -5.946 -4.564 -8.731 1.00 91.38 102 SER A CA 1
ATOM 819 C C . SER A 1 102 ? -5.067 -4.243 -9.946 1.00 91.38 102 SER A C 1
ATOM 821 O O . SER A 1 102 ? -5.579 -3.759 -10.956 1.00 91.38 102 SER A O 1
ATOM 823 N N . VAL A 1 103 ? -3.760 -4.514 -9.880 1.00 87.81 103 VAL A N 1
ATOM 824 C CA . VAL A 1 103 ? -2.833 -4.283 -10.995 1.00 87.81 103 VAL A CA 1
ATOM 825 C C . VAL A 1 103 ? -3.191 -5.186 -12.181 1.00 87.81 103 VAL A C 1
ATOM 827 O O . VAL A 1 103 ? -3.310 -6.405 -12.038 1.00 87.81 103 VAL A O 1
ATOM 830 N N . HIS A 1 104 ? -3.330 -4.592 -13.371 1.00 86.12 104 HIS A N 1
ATOM 831 C CA . HIS A 1 104 ? -3.604 -5.335 -14.600 1.00 86.12 104 HIS A CA 1
ATOM 832 C C . HIS A 1 104 ? -2.481 -6.327 -14.910 1.00 86.12 104 HIS A C 1
ATOM 834 O O . HIS A 1 104 ? -1.311 -5.959 -15.011 1.00 86.12 104 HIS A O 1
ATOM 840 N N . ARG A 1 105 ? -2.856 -7.591 -15.107 1.00 85.88 105 ARG A N 1
ATOM 841 C CA . ARG A 1 105 ? -1.953 -8.653 -15.555 1.00 85.88 105 ARG A CA 1
ATOM 842 C C . ARG A 1 105 ? -2.060 -8.744 -17.076 1.00 85.88 105 ARG A C 1
ATOM 844 O O . ARG A 1 105 ? -3.171 -8.893 -17.581 1.00 85.88 105 ARG A O 1
ATOM 851 N N . THR A 1 106 ? -0.940 -8.585 -17.778 1.00 75.56 106 THR A N 1
ATOM 852 C CA . THR A 1 106 ? -0.837 -8.778 -19.238 1.00 75.56 106 THR A CA 1
ATOM 853 C C . THR A 1 106 ? -0.175 -10.113 -19.527 1.00 75.56 106 THR A C 1
ATOM 855 O O . THR A 1 106 ? 0.734 -10.475 -18.746 1.00 75.56 106 THR A O 1
#

InterPro domains:
  IPR016024 Armadillo-type fold [SSF48371] (59-105)
  IPR039762 Nonsense-mediated mRNA decay protein Nmd2/UPF2 [PTHR12839] (13-106)

pLDDT: mean 74.42, std 20.87, range [37.78, 98.06]